Protein AF-Q8ERN6-F1 (afdb_monomer_lite)

Secondary structure (DSSP, 8-state):
-----HHHHHHHHHHHHHHHHHHHHHHHHHHHHTTPPEEE-HHHIIIIIHHHHHHHHHHHGGGS--S------HHHHIIIIIS-THHHHHHHHHHHHHHHHTEEE----

Organism: Oceanobacillus iheyensis (strain DSM 14371 / CIP 107618 / JCM 11309 / KCTC 3954 / HTE831) (NCBI:txid221109)

Structure (mmCIF, N/CA/C/O backbone):
data_AF-Q8ERN6-F1
#
_entry.id   AF-Q8ERN6-F1
#
loop_
_atom_site.group_PDB
_atom_site.id
_atom_site.type_symbol
_atom_site.label_atom_id
_atom_site.label_alt_id
_atom_site.label_comp_id
_atom_site.label_asym_id
_atom_site.label_entity_id
_atom_site.label_seq_id
_atom_site.pdbx_PDB_ins_code
_atom_site.Cartn_x
_atom_site.Cartn_y
_atom_site.Cartn_z
_atom_site.occupancy
_atom_site.B_iso_or_equiv
_atom_site.auth_seq_id
_atom_site.auth_comp_id
_atom_site.auth_asym_id
_atom_site.auth_atom_id
_atom_site.pdbx_PDB_model_num
ATOM 1 N N . MET A 1 1 ? 28.337 1.330 -16.224 1.00 49.03 1 MET A N 1
ATOM 2 C CA . MET A 1 1 ? 27.433 1.011 -15.099 1.00 49.03 1 MET A CA 1
ATOM 3 C C . MET A 1 1 ? 26.026 0.947 -15.661 1.00 49.03 1 MET A C 1
ATOM 5 O O . MET A 1 1 ? 25.593 1.938 -16.232 1.00 49.03 1 MET A O 1
ATOM 9 N N . GLN A 1 2 ? 25.367 -0.209 -15.604 1.00 79.12 2 GLN A N 1
ATOM 10 C CA . GLN A 1 2 ? 23.953 -0.315 -15.975 1.00 79.12 2 GLN A CA 1
ATOM 11 C C . GLN A 1 2 ? 23.116 0.122 -14.769 1.00 79.12 2 GLN A C 1
ATOM 13 O O . GLN A 1 2 ? 23.410 -0.275 -13.642 1.00 79.12 2 GLN A O 1
ATOM 18 N N . PHE A 1 3 ? 22.139 1.000 -14.986 1.00 76.50 3 PHE A N 1
ATOM 19 C CA . PHE A 1 3 ? 21.234 1.442 -13.929 1.00 76.50 3 PHE A CA 1
ATOM 20 C C . PHE A 1 3 ? 20.263 0.307 -13.593 1.00 76.50 3 PHE A C 1
ATOM 22 O O . PHE A 1 3 ? 19.602 -0.218 -14.486 1.00 76.50 3 PHE A O 1
ATOM 29 N N . ASN A 1 4 ? 20.183 -0.076 -12.318 1.00 80.00 4 ASN A N 1
ATOM 30 C CA . ASN A 1 4 ? 19.219 -1.068 -11.858 1.00 80.00 4 ASN A CA 1
ATOM 31 C C . ASN A 1 4 ? 17.885 -0.369 -11.556 1.00 80.00 4 ASN A C 1
ATOM 33 O O . ASN A 1 4 ? 17.805 0.433 -10.626 1.00 80.00 4 ASN A O 1
ATOM 37 N N . PHE A 1 5 ? 16.848 -0.677 -12.335 1.00 80.25 5 PHE A N 1
ATOM 38 C CA . PHE A 1 5 ? 15.515 -0.086 -12.181 1.00 80.25 5 PHE A CA 1
ATOM 39 C C . PHE A 1 5 ? 14.724 -0.657 -10.998 1.00 80.25 5 PHE A C 1
ATOM 41 O O . PHE A 1 5 ? 13.790 -0.015 -10.525 1.00 80.25 5 PHE A O 1
ATOM 48 N N . PHE A 1 6 ? 15.116 -1.814 -10.466 1.00 82.19 6 PHE A N 1
ATOM 49 C CA . PHE A 1 6 ? 14.360 -2.527 -9.439 1.00 82.19 6 PHE A CA 1
ATOM 50 C C . PHE A 1 6 ? 14.084 -1.709 -8.157 1.00 82.19 6 PHE A C 1
ATOM 52 O O . PHE A 1 6 ? 12.930 -1.668 -7.721 1.00 82.19 6 PHE A O 1
ATOM 59 N N . PRO A 1 7 ? 15.057 -0.980 -7.563 1.00 86.94 7 PRO A N 1
ATOM 60 C CA . PRO A 1 7 ? 14.793 -0.161 -6.376 1.00 86.94 7 PRO A CA 1
ATOM 61 C C . PRO A 1 7 ? 13.799 0.976 -6.643 1.00 86.94 7 PRO A C 1
ATOM 63 O O . PRO A 1 7 ? 12.974 1.297 -5.787 1.00 86.94 7 PRO A O 1
ATOM 66 N N . LEU A 1 8 ? 13.856 1.569 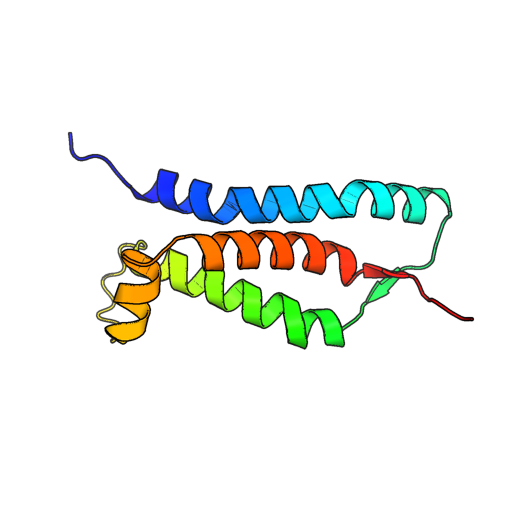-7.840 1.00 86.56 8 LEU A N 1
ATOM 67 C CA . LEU A 1 8 ? 12.937 2.627 -8.254 1.00 86.56 8 LEU A CA 1
ATOM 68 C C . LEU A 1 8 ? 11.515 2.080 -8.407 1.00 86.56 8 LEU A C 1
ATOM 70 O O . LEU A 1 8 ? 10.570 2.696 -7.918 1.00 86.56 8 LEU A O 1
ATOM 74 N N . THR A 1 9 ? 11.373 0.905 -9.021 1.00 84.69 9 THR A N 1
ATOM 75 C CA . THR A 1 9 ? 10.094 0.208 -9.180 1.00 84.69 9 THR A CA 1
ATOM 76 C C . THR A 1 9 ? 9.441 -0.072 -7.825 1.00 84.69 9 THR A C 1
ATOM 78 O O . THR A 1 9 ? 8.272 0.256 -7.622 1.00 84.69 9 THR A O 1
ATOM 81 N N . ILE A 1 10 ? 10.196 -0.602 -6.854 1.00 86.44 10 ILE A N 1
ATOM 82 C CA . I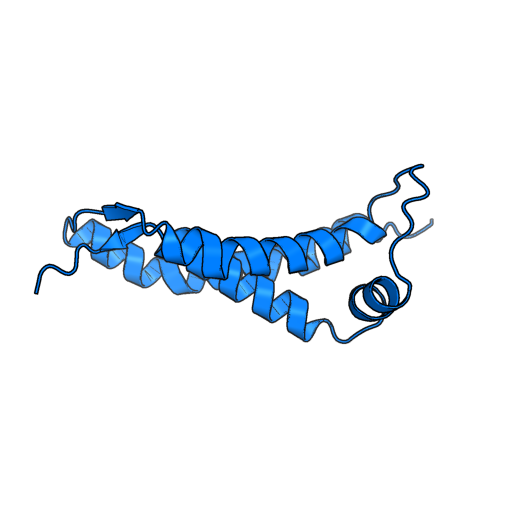LE A 1 10 ? 9.678 -0.838 -5.496 1.00 86.44 10 ILE A CA 1
ATOM 83 C C . ILE A 1 10 ? 9.204 0.469 -4.864 1.00 86.44 10 ILE A C 1
ATOM 85 O O . ILE A 1 10 ? 8.099 0.525 -4.323 1.00 86.44 10 ILE A O 1
ATOM 89 N N . TYR A 1 11 ? 10.014 1.528 -4.931 1.00 90.06 11 TYR A N 1
ATOM 90 C CA . TYR A 1 11 ? 9.632 2.826 -4.380 1.00 90.06 11 TYR A CA 1
ATOM 91 C C . TYR A 1 11 ? 8.331 3.342 -5.010 1.00 90.06 11 TYR A C 1
ATOM 93 O O . TYR A 1 11 ? 7.404 3.711 -4.288 1.00 90.06 11 TYR A O 1
ATOM 101 N N . MET A 1 12 ? 8.232 3.290 -6.340 1.00 88.62 12 MET A N 1
ATOM 102 C CA . MET A 1 12 ? 7.091 3.786 -7.110 1.00 88.62 12 MET A CA 1
ATOM 103 C C . MET A 1 12 ? 5.769 3.095 -6.742 1.00 88.62 12 MET A C 1
ATOM 105 O O . MET A 1 12 ? 4.724 3.742 -6.737 1.00 88.62 12 MET A O 1
ATOM 109 N N . TYR A 1 13 ? 5.805 1.810 -6.383 1.00 88.19 13 TYR A N 1
ATOM 110 C CA . TYR A 1 13 ? 4.605 1.063 -5.995 1.00 88.19 13 TYR A CA 1
ATOM 111 C C . TYR A 1 13 ? 4.336 1.035 -4.487 1.00 88.19 13 TYR A C 1
ATOM 113 O O . TYR A 1 13 ? 3.198 0.815 -4.076 1.00 88.19 13 TYR A O 1
ATOM 121 N N . THR A 1 14 ? 5.341 1.293 -3.647 1.00 90.56 14 THR A N 1
ATOM 122 C CA . THR A 1 14 ? 5.177 1.302 -2.182 1.00 90.56 14 THR A CA 1
ATOM 123 C C . THR A 1 14 ? 4.793 2.673 -1.629 1.00 90.56 14 THR A C 1
ATOM 125 O O . THR A 1 14 ? 4.015 2.739 -0.674 1.00 90.56 14 THR A O 1
ATOM 128 N N . TYR A 1 15 ? 5.251 3.777 -2.232 1.00 95.00 15 TYR A N 1
ATOM 129 C CA . TYR A 1 15 ? 4.896 5.119 -1.756 1.00 95.00 15 TYR A CA 1
ATOM 130 C C . TYR A 1 15 ? 3.380 5.400 -1.759 1.00 95.00 15 TYR A C 1
ATOM 132 O O . TYR A 1 15 ? 2.905 5.965 -0.772 1.00 95.00 15 TYR A O 1
ATOM 140 N N . PRO A 1 16 ? 2.573 5.001 -2.771 1.00 95.62 16 PRO A N 1
ATOM 141 C CA . PRO A 1 16 ? 1.143 5.295 -2.765 1.00 95.62 16 PRO A CA 1
ATOM 142 C C . PRO A 1 16 ? 0.429 4.519 -1.651 1.00 95.62 16 PRO A C 1
ATOM 144 O O . PRO A 1 16 ? -0.491 5.045 -1.030 1.00 95.62 16 PRO A O 1
ATOM 147 N N . ILE A 1 17 ? 0.905 3.309 -1.331 1.00 96.38 17 ILE A N 1
ATOM 148 C CA . ILE A 1 17 ? 0.427 2.515 -0.189 1.00 96.38 17 ILE A CA 1
ATOM 149 C C . ILE A 1 17 ? 0.697 3.262 1.118 1.00 96.38 17 ILE A C 1
ATOM 151 O O . ILE A 1 17 ? -0.208 3.408 1.938 1.00 96.38 17 ILE A O 1
ATOM 155 N N . ALA A 1 18 ? 1.910 3.793 1.295 1.00 96.69 18 ALA A N 1
ATOM 156 C CA . ALA A 1 18 ? 2.255 4.587 2.473 1.00 96.69 18 ALA A CA 1
ATOM 157 C C . ALA A 1 18 ? 1.361 5.834 2.611 1.00 96.69 18 ALA A C 1
ATOM 159 O O . ALA A 1 18 ? 0.902 6.135 3.714 1.00 96.69 18 ALA A O 1
ATOM 160 N N . ILE A 1 19 ? 1.049 6.517 1.502 1.00 97.12 19 ILE A N 1
ATOM 161 C CA . ILE A 1 19 ? 0.102 7.642 1.491 1.00 97.12 19 ILE A CA 1
ATOM 162 C C . ILE A 1 19 ? -1.301 7.187 1.907 1.00 97.12 19 ILE A C 1
ATOM 164 O O . ILE A 1 19 ? -1.902 7.804 2.784 1.00 97.12 19 ILE A O 1
ATOM 168 N N . GLY A 1 20 ? -1.809 6.088 1.343 1.00 96.50 20 GLY A N 1
ATOM 169 C CA . GLY A 1 20 ? -3.113 5.531 1.711 1.00 96.50 20 GLY A CA 1
ATOM 170 C C . GLY A 1 20 ? -3.222 5.190 3.199 1.00 96.50 20 GLY A C 1
ATOM 171 O O . GLY A 1 20 ? -4.202 5.549 3.856 1.00 96.50 20 GLY A O 1
ATOM 172 N N . ILE A 1 21 ? -2.178 4.569 3.753 1.00 95.62 21 ILE A N 1
ATOM 173 C CA . ILE A 1 21 ? -2.058 4.288 5.189 1.00 95.62 21 ILE A CA 1
ATOM 174 C C . ILE A 1 21 ? -2.113 5.600 5.979 1.00 95.62 21 ILE A C 1
ATOM 176 O O . ILE A 1 21 ? -2.940 5.739 6.882 1.00 95.62 21 ILE A O 1
ATOM 180 N N . LEU A 1 22 ? -1.287 6.585 5.612 1.00 96.56 22 LEU A N 1
ATOM 181 C CA . LEU A 1 22 ? -1.210 7.882 6.288 1.00 96.56 22 LEU A CA 1
ATOM 182 C C . LEU A 1 22 ? -2.566 8.603 6.320 1.00 96.56 22 LEU A C 1
ATOM 184 O O . LEU A 1 22 ? -2.912 9.207 7.334 1.00 96.56 22 LEU A O 1
ATOM 188 N N . MET A 1 23 ? -3.371 8.477 5.261 1.00 95.88 23 MET A N 1
ATOM 189 C CA . MET A 1 23 ? -4.727 9.033 5.208 1.00 95.88 23 MET A CA 1
ATOM 190 C C . MET A 1 23 ? -5.689 8.383 6.218 1.00 95.88 23 MET A C 1
ATOM 192 O O . MET A 1 23 ? -6.608 9.054 6.693 1.00 95.88 23 MET A O 1
ATOM 196 N N . ARG A 1 24 ? -5.499 7.106 6.584 1.00 93.62 24 ARG A N 1
ATOM 197 C CA . ARG A 1 24 ? -6.351 6.409 7.571 1.00 93.62 24 ARG A CA 1
ATOM 198 C C . ARG A 1 24 ? -5.877 6.580 9.018 1.00 93.62 24 ARG A C 1
ATOM 200 O O . ARG A 1 24 ? -6.710 6.512 9.929 1.00 93.62 24 ARG A O 1
ATOM 207 N N . ILE A 1 25 ? -4.588 6.864 9.236 1.00 93.56 25 ILE A N 1
ATOM 208 C CA . ILE A 1 25 ? -3.988 7.088 10.565 1.00 93.56 25 ILE A CA 1
ATOM 209 C C . ILE A 1 25 ? -4.770 8.079 11.447 1.00 93.56 25 ILE A C 1
ATOM 211 O O . ILE A 1 25 ? -5.064 7.703 12.582 1.00 93.56 25 ILE A O 1
ATOM 215 N N . PRO A 1 26 ? -5.153 9.301 11.013 1.00 91.19 26 PRO A N 1
ATOM 216 C CA . PRO A 1 26 ? -5.804 10.262 11.911 1.00 91.19 26 PRO A CA 1
ATOM 217 C C . PRO A 1 26 ? -7.104 9.716 12.515 1.00 91.19 26 PRO A C 1
ATOM 219 O O . PRO A 1 26 ? -7.370 9.918 13.699 1.00 91.19 26 PRO A O 1
ATOM 222 N N . LYS A 1 27 ? -7.884 8.963 11.730 1.00 89.12 27 LYS A N 1
ATOM 223 C CA . LYS A 1 27 ? -9.116 8.325 12.205 1.00 89.12 27 LYS A CA 1
ATOM 224 C C . LYS A 1 27 ? -8.823 7.133 13.126 1.00 89.12 27 LYS A C 1
ATOM 226 O O . LYS A 1 27 ? -9.480 6.986 14.150 1.00 89.12 27 LYS A O 1
ATOM 231 N N . LEU A 1 28 ? -7.799 6.336 12.817 1.00 87.94 28 LEU A N 1
ATOM 232 C CA . LEU A 1 28 ? -7.370 5.216 13.665 1.00 87.94 28 LEU A CA 1
ATOM 233 C C . LEU A 1 28 ? -6.891 5.696 15.049 1.00 87.94 28 LEU A C 1
ATOM 235 O O . LEU A 1 28 ? -7.224 5.095 16.067 1.00 87.94 28 LEU A O 1
ATOM 239 N N . LEU A 1 29 ? -6.189 6.833 15.114 1.00 91.00 29 LEU A N 1
ATOM 240 C CA . LEU A 1 29 ? -5.800 7.458 16.384 1.00 91.00 29 LEU A CA 1
ATOM 241 C C . LEU A 1 29 ? -7.016 7.875 17.226 1.00 91.00 29 LEU A C 1
ATOM 243 O O . LEU A 1 29 ? -6.998 7.718 18.449 1.00 91.00 29 LEU A O 1
ATOM 247 N N . MET A 1 30 ? -8.081 8.377 16.592 1.00 89.62 30 MET A N 1
ATOM 248 C CA . MET A 1 30 ? -9.333 8.684 17.291 1.00 89.62 30 MET A CA 1
ATOM 249 C C . MET A 1 30 ? -10.004 7.412 17.823 1.00 89.62 30 MET A C 1
ATOM 251 O O . MET A 1 30 ? -10.390 7.381 18.988 1.00 89.62 30 MET A O 1
ATOM 255 N N . GLU A 1 31 ? -10.089 6.349 17.022 1.00 87.25 31 GLU A N 1
ATOM 256 C CA . GLU A 1 31 ? -10.693 5.069 17.428 1.00 87.25 31 GLU A CA 1
ATOM 257 C C . GLU A 1 31 ? -9.986 4.451 18.646 1.00 87.25 31 GLU A C 1
ATOM 259 O O . GLU A 1 31 ? -10.648 4.009 19.588 1.00 87.25 31 GLU A O 1
ATOM 264 N N . ILE A 1 32 ? -8.647 4.499 18.673 1.00 87.06 32 ILE A N 1
ATOM 265 C CA . ILE A 1 32 ? -7.844 4.062 19.827 1.00 87.06 32 ILE A CA 1
ATOM 266 C C . ILE A 1 32 ? -8.137 4.938 21.048 1.00 87.06 32 ILE A C 1
ATOM 268 O O . ILE A 1 32 ? -8.368 4.418 22.143 1.00 87.06 32 ILE A O 1
ATOM 272 N N . LYS A 1 33 ? -8.165 6.267 20.872 1.00 89.75 33 LYS A N 1
ATOM 273 C CA . LYS A 1 33 ? -8.434 7.218 21.961 1.00 89.75 33 LYS A CA 1
ATOM 274 C C . LYS A 1 33 ? -9.811 6.993 22.595 1.00 89.75 33 LYS A C 1
ATOM 276 O O . LYS A 1 33 ? -9.935 7.101 23.813 1.00 89.75 33 LYS A O 1
ATOM 281 N N . TYR A 1 34 ? -10.819 6.660 21.792 1.00 87.75 34 TYR A N 1
ATOM 282 C CA . TYR A 1 34 ? -12.188 6.411 22.252 1.00 87.75 34 TYR A CA 1
ATOM 283 C C . TYR A 1 34 ? -12.463 4.943 22.630 1.00 87.75 34 TYR A C 1
ATOM 285 O O . TYR A 1 34 ? -13.599 4.615 22.962 1.00 87.75 34 TYR A O 1
ATOM 293 N N . LYS A 1 35 ? -11.440 4.068 22.636 1.00 83.50 35 LYS A N 1
ATOM 294 C CA . LYS A 1 35 ? -11.547 2.630 22.968 1.00 83.50 35 LYS A CA 1
ATOM 295 C C . LYS A 1 35 ? -12.640 1.906 22.172 1.00 83.50 35 LYS A C 1
ATOM 297 O O . LYS A 1 35 ? -13.345 1.045 22.699 1.00 83.50 35 LYS A O 1
ATOM 302 N N . ILE A 1 36 ? -12.784 2.268 20.902 1.00 79.75 36 ILE A N 1
ATOM 303 C CA . ILE A 1 36 ? -13.802 1.693 20.027 1.00 79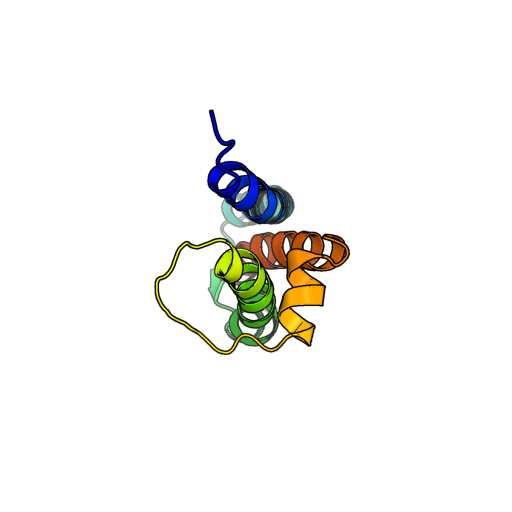.75 36 ILE A CA 1
ATOM 304 C C . ILE A 1 36 ? -13.429 0.232 19.733 1.00 79.75 36 ILE A C 1
ATOM 306 O O . ILE A 1 36 ? -12.289 -0.032 19.345 1.00 79.75 36 ILE A O 1
ATOM 310 N N . PRO A 1 37 ? -14.349 -0.737 19.902 1.00 77.81 37 PRO A N 1
ATOM 311 C CA . PRO A 1 37 ? -14.062 -2.132 19.603 1.00 77.81 37 PRO A CA 1
ATOM 312 C C . PRO A 1 37 ? -13.860 -2.325 18.097 1.00 77.81 37 PRO A C 1
ATOM 314 O O . PRO A 1 37 ? -14.731 -1.988 17.290 1.00 77.81 37 PRO A O 1
ATOM 317 N N . TRP A 1 38 ? -12.715 -2.896 17.727 1.00 80.88 38 TRP A N 1
ATOM 318 C CA . TRP A 1 38 ? -12.387 -3.227 16.343 1.00 80.88 38 TRP A CA 1
ATOM 319 C C . TRP A 1 38 ? -13.053 -4.544 15.936 1.00 80.88 38 TRP A C 1
ATOM 321 O O . TRP A 1 38 ? -12.958 -5.551 16.641 1.00 80.88 38 TRP A O 1
ATOM 331 N N . LYS A 1 39 ? -13.707 -4.548 14.776 1.00 82.69 39 LYS A N 1
ATOM 332 C CA . LYS A 1 39 ? -14.187 -5.745 14.086 1.00 82.69 39 LYS A CA 1
ATOM 333 C C . LYS A 1 39 ? -13.558 -5.830 12.708 1.00 82.69 39 LYS A C 1
ATOM 335 O O . LYS A 1 39 ? -13.381 -4.830 12.025 1.00 82.69 39 LYS A O 1
ATOM 340 N N . PHE A 1 40 ? -13.260 -7.049 12.290 1.00 87.62 40 PHE A N 1
ATOM 341 C CA . PHE A 1 40 ? -12.667 -7.297 10.988 1.00 87.62 40 PHE A CA 1
ATOM 342 C C . PHE A 1 40 ? -13.748 -7.365 9.897 1.00 87.62 40 PHE A C 1
ATOM 344 O O . PHE A 1 40 ? -14.624 -8.233 9.941 1.00 87.62 40 PHE A O 1
ATOM 351 N N . ASP A 1 41 ? -13.698 -6.454 8.924 1.00 89.88 41 ASP A N 1
ATOM 352 C CA . ASP A 1 41 ? -14.613 -6.417 7.778 1.00 89.88 41 ASP A CA 1
ATOM 353 C C . ASP A 1 41 ? -14.059 -7.259 6.614 1.00 89.88 41 ASP A C 1
ATOM 355 O O . ASP A 1 41 ? -13.342 -6.780 5.730 1.00 89.88 41 ASP A O 1
ATOM 359 N N . TRP A 1 42 ? -14.420 -8.544 6.614 1.00 89.25 42 TRP A N 1
ATOM 360 C CA . TRP A 1 42 ? -14.042 -9.495 5.565 1.00 89.25 42 TRP A CA 1
ATOM 361 C C . TRP A 1 42 ? -14.496 -9.069 4.164 1.00 89.25 42 TRP A C 1
ATOM 363 O O . TRP A 1 42 ? -13.820 -9.382 3.184 1.00 89.25 42 TRP A O 1
ATOM 373 N N . ILE A 1 43 ? -15.612 -8.342 4.054 1.00 91.19 43 ILE A N 1
ATOM 374 C CA . ILE A 1 43 ? -16.150 -7.914 2.760 1.00 91.19 43 ILE A CA 1
ATOM 375 C C . ILE A 1 43 ? -15.225 -6.857 2.156 1.00 91.19 43 ILE A C 1
ATOM 377 O O . ILE A 1 43 ? -14.8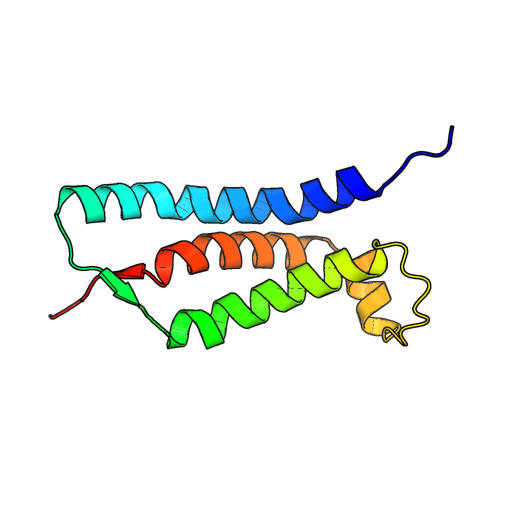49 -6.984 0.995 1.00 91.19 43 ILE A O 1
ATOM 381 N N . ARG A 1 44 ? -14.784 -5.860 2.936 1.00 89.56 44 ARG A N 1
ATOM 382 C CA . ARG A 1 44 ? -13.817 -4.848 2.460 1.00 89.56 44 ARG A CA 1
ATOM 383 C C . ARG A 1 44 ? -12.474 -5.464 2.084 1.00 89.56 44 ARG A C 1
ATOM 385 O O . ARG A 1 44 ? -11.877 -5.058 1.087 1.00 89.56 44 ARG A O 1
ATOM 392 N N . LEU A 1 45 ? -12.022 -6.470 2.834 1.00 92.19 45 LEU A N 1
ATOM 393 C CA . LEU A 1 45 ? -10.789 -7.178 2.504 1.00 92.19 45 LEU A CA 1
ATOM 394 C C . LEU A 1 45 ? -10.896 -7.838 1.122 1.00 92.19 45 LEU A C 1
ATOM 396 O O . LEU A 1 45 ? -10.069 -7.590 0.247 1.00 92.19 45 LEU A O 1
ATOM 400 N N . VAL A 1 46 ? -11.932 -8.649 0.906 1.00 94.00 46 VAL A N 1
ATOM 401 C CA . VAL A 1 46 ? -12.055 -9.447 -0.320 1.00 94.00 46 VAL A CA 1
ATOM 402 C C . VAL A 1 46 ? -12.489 -8.602 -1.517 1.00 94.00 46 VAL A C 1
ATOM 404 O O . VAL A 1 46 ? -11.968 -8.790 -2.611 1.00 94.00 46 VAL A O 1
ATOM 407 N N . ALA A 1 47 ? -13.408 -7.656 -1.332 1.00 94.19 47 ALA A N 1
ATOM 408 C CA . ALA A 1 47 ? -13.967 -6.871 -2.431 1.00 94.19 47 ALA A CA 1
ATOM 409 C C . ALA A 1 47 ? -13.081 -5.692 -2.863 1.00 94.19 47 ALA A C 1
ATOM 411 O O . ALA A 1 47 ? -13.227 -5.218 -3.986 1.00 94.19 47 ALA A O 1
ATOM 412 N N . ILE A 1 48 ? -12.189 -5.198 -1.993 1.00 94.94 48 ILE A N 1
ATOM 413 C CA . ILE A 1 48 ? -11.393 -3.987 -2.263 1.00 94.94 48 ILE A CA 1
ATOM 414 C C . ILE A 1 48 ? -9.894 -4.265 -2.129 1.00 94.94 48 ILE A C 1
ATOM 416 O O . ILE A 1 48 ? -9.147 -4.032 -3.084 1.00 94.94 48 ILE A O 1
ATOM 420 N N . ALA A 1 49 ? -9.439 -4.780 -0.981 1.00 93.38 49 ALA A N 1
ATOM 421 C CA . ALA A 1 49 ? -8.006 -4.970 -0.743 1.00 93.38 49 ALA A CA 1
ATOM 422 C C . ALA A 1 49 ? -7.403 -6.025 -1.684 1.00 93.38 49 ALA A C 1
ATOM 424 O O . ALA A 1 49 ? -6.352 -5.787 -2.267 1.00 93.38 49 ALA A O 1
ATOM 425 N N . ILE A 1 50 ? -8.082 -7.155 -1.906 1.00 94.81 50 ILE A N 1
ATOM 426 C CA . ILE A 1 50 ? -7.581 -8.200 -2.812 1.00 94.81 50 ILE A CA 1
ATOM 427 C C . ILE A 1 50 ? -7.443 -7.688 -4.263 1.00 94.81 50 ILE A C 1
ATOM 429 O O . ILE A 1 50 ? -6.341 -7.790 -4.804 1.00 94.81 50 ILE A O 1
ATOM 433 N N . PRO A 1 51 ? -8.471 -7.094 -4.908 1.00 94.38 51 PRO A N 1
ATOM 434 C CA . PRO A 1 51 ? -8.334 -6.583 -6.274 1.00 94.38 51 PRO A CA 1
ATOM 435 C C . PRO A 1 51 ? -7.239 -5.524 -6.425 1.00 94.38 51 PRO A C 1
ATOM 437 O O . PRO A 1 51 ? -6.459 -5.563 -7.375 1.00 94.38 51 PRO A O 1
ATOM 440 N N . THR A 1 52 ? -7.146 -4.591 -5.476 1.00 94.94 52 THR A N 1
ATOM 441 C CA . THR A 1 52 ? -6.125 -3.531 -5.517 1.00 94.94 52 THR A CA 1
ATOM 442 C C . THR A 1 52 ? -4.718 -4.070 -5.271 1.00 94.94 52 THR A C 1
ATOM 444 O O . THR A 1 52 ? -3.778 -3.641 -5.938 1.00 94.94 52 THR A O 1
ATOM 447 N N . PHE A 1 53 ? -4.571 -5.077 -4.409 1.00 94.19 53 PHE A N 1
ATOM 448 C CA . PHE A 1 53 ? -3.319 -5.809 -4.234 1.00 94.19 53 PHE A CA 1
ATOM 449 C C . PHE A 1 53 ? -2.889 -6.528 -5.517 1.00 94.19 53 PHE A C 1
ATOM 451 O O . PHE A 1 53 ? -1.723 -6.432 -5.898 1.00 94.19 53 PHE A O 1
ATOM 458 N N . PHE A 1 54 ? -3.818 -7.180 -6.225 1.00 91.25 54 PHE A N 1
ATOM 459 C CA . PHE A 1 54 ? -3.518 -7.825 -7.506 1.00 91.25 54 PHE A CA 1
ATOM 460 C C . PHE A 1 54 ? -2.995 -6.837 -8.549 1.00 91.25 54 PHE A C 1
ATOM 462 O O . PHE A 1 54 ? -2.026 -7.151 -9.233 1.00 91.25 54 PHE A O 1
ATOM 469 N N . ILE A 1 55 ? -3.578 -5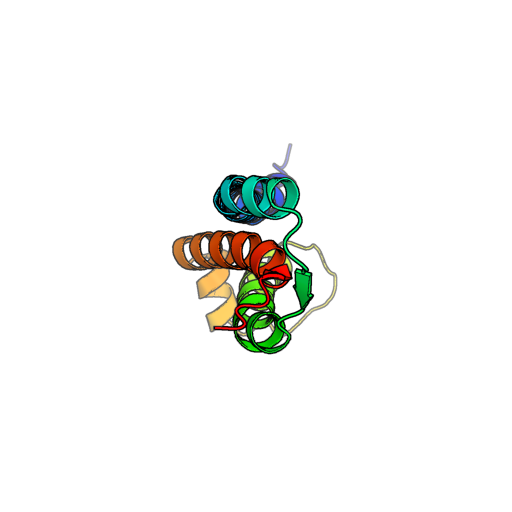.639 -8.645 1.00 90.06 55 ILE A N 1
ATOM 470 C CA . ILE A 1 55 ? -3.097 -4.597 -9.567 1.00 90.06 55 ILE A CA 1
ATOM 471 C C . ILE A 1 55 ? -1.633 -4.247 -9.273 1.00 90.06 55 ILE A C 1
ATOM 473 O O . ILE A 1 55 ? -0.813 -4.205 -10.189 1.00 90.06 55 ILE A O 1
ATOM 477 N N . ILE A 1 56 ? -1.286 -4.034 -8.001 1.00 90.12 56 ILE A N 1
ATOM 478 C CA . ILE A 1 56 ? 0.086 -3.693 -7.601 1.00 90.12 56 ILE A CA 1
ATOM 479 C C . ILE A 1 56 ? 1.036 -4.861 -7.869 1.00 90.12 56 ILE A C 1
ATOM 481 O O . ILE A 1 56 ? 2.112 -4.663 -8.429 1.00 90.12 56 ILE A O 1
ATOM 485 N N . LEU A 1 57 ? 0.627 -6.083 -7.521 1.00 88.25 57 LEU A N 1
ATOM 486 C CA . LEU A 1 57 ? 1.431 -7.283 -7.731 1.00 88.25 57 LEU A CA 1
ATOM 487 C C . LEU A 1 57 ? 1.739 -7.492 -9.218 1.00 88.25 57 LEU A C 1
ATOM 489 O O . LEU A 1 57 ? 2.898 -7.682 -9.580 1.00 88.25 57 LEU A O 1
ATOM 493 N N . LEU A 1 58 ? 0.724 -7.381 -10.080 1.00 85.12 58 LEU A N 1
ATOM 494 C CA . LEU A 1 58 ? 0.874 -7.479 -11.535 1.00 85.12 58 LEU A CA 1
ATOM 495 C C . LEU A 1 58 ? 1.718 -6.344 -12.127 1.00 85.12 58 LEU A C 1
ATOM 497 O O . LEU A 1 58 ? 2.280 -6.519 -13.202 1.00 85.12 58 LEU A O 1
ATOM 501 N N . SER A 1 59 ? 1.836 -5.211 -11.432 1.00 82.94 59 SER A N 1
ATOM 502 C CA . SER A 1 59 ? 2.678 -4.088 -11.859 1.00 82.94 59 SER A CA 1
ATOM 503 C C . SER A 1 59 ? 4.150 -4.259 -11.465 1.00 82.94 59 SER A C 1
ATOM 505 O O . SER A 1 59 ? 5.030 -3.715 -12.124 1.00 82.94 59 SER A O 1
ATOM 507 N N . ILE A 1 60 ? 4.436 -5.026 -10.408 1.00 82.88 60 ILE A N 1
ATOM 508 C CA . ILE A 1 60 ? 5.805 -5.337 -9.964 1.00 82.88 60 ILE A CA 1
ATOM 509 C C . ILE A 1 60 ? 6.359 -6.557 -10.706 1.00 82.88 60 ILE A C 1
ATOM 511 O O . ILE A 1 60 ? 7.544 -6.581 -11.034 1.00 82.88 60 ILE A O 1
ATOM 515 N N . LEU A 1 61 ? 5.510 -7.554 -10.979 1.00 80.56 61 LEU A N 1
ATOM 516 C CA . LEU A 1 61 ? 5.908 -8.856 -11.523 1.00 80.56 61 LEU A CA 1
ATOM 517 C C . LEU A 1 61 ? 6.801 -8.782 -12.781 1.00 80.56 61 LEU A C 1
ATOM 519 O O . LEU A 1 61 ? 7.799 -9.497 -12.804 1.00 80.56 61 LEU A O 1
ATOM 523 N N . PRO A 1 62 ? 6.541 -7.906 -13.776 1.00 76.00 62 PRO A N 1
ATOM 524 C CA . PRO A 1 62 ? 7.372 -7.808 -14.980 1.00 76.00 62 PRO A CA 1
ATOM 525 C C . PRO A 1 62 ? 8.801 -7.307 -14.732 1.00 76.00 62 PRO A C 1
ATOM 527 O O . PRO A 1 62 ? 9.650 -7.421 -15.609 1.00 76.00 62 PRO A O 1
ATOM 530 N N . HIS A 1 63 ? 9.062 -6.711 -13.567 1.00 73.31 63 HIS A N 1
ATOM 531 C CA . HIS A 1 63 ? 10.366 -6.161 -13.193 1.00 73.31 63 HIS A CA 1
ATOM 532 C C . HIS A 1 63 ? 11.167 -7.085 -12.272 1.00 73.31 63 HIS A C 1
ATOM 534 O O . HIS A 1 63 ? 12.274 -6.728 -11.868 1.00 73.31 63 HIS A O 1
ATOM 540 N N . ILE A 1 64 ? 10.605 -8.233 -11.890 1.00 75.38 64 ILE A N 1
ATOM 541 C CA . ILE A 1 64 ? 11.347 -9.257 -11.164 1.00 75.38 64 ILE A CA 1
ATOM 542 C C . ILE A 1 64 ? 12.040 -10.112 -12.221 1.00 75.38 64 ILE A C 1
ATOM 544 O O . ILE A 1 64 ? 11.365 -10.793 -12.994 1.00 75.38 64 ILE A O 1
ATOM 548 N N . ASP A 1 65 ? 13.374 -10.078 -12.232 1.00 64.81 65 ASP A N 1
ATOM 549 C CA . ASP A 1 65 ? 14.209 -10.979 -13.029 1.00 64.81 65 ASP A CA 1
ATOM 550 C C . ASP A 1 65 ? 13.921 -12.421 -12.598 1.00 64.81 65 ASP A C 1
ATOM 552 O O . ASP A 1 65 ? 14.506 -12.963 -11.659 1.00 64.81 65 ASP A O 1
ATOM 556 N N . THR A 1 66 ? 12.938 -13.029 -13.247 1.00 62.03 66 THR A N 1
ATOM 557 C CA . THR A 1 66 ? 12.602 -14.433 -13.089 1.00 62.03 66 THR A CA 1
ATOM 558 C C . THR A 1 66 ? 12.914 -15.110 -14.411 1.00 62.03 66 THR A C 1
ATOM 560 O O . THR A 1 66 ? 12.387 -14.716 -15.445 1.00 62.03 66 THR A O 1
ATOM 563 N N . ASP A 1 67 ? 13.711 -16.182 -14.385 1.00 58.22 67 ASP A N 1
ATOM 564 C CA . ASP A 1 67 ? 13.936 -17.089 -15.534 1.00 58.22 67 ASP A CA 1
ATOM 565 C C . ASP A 1 67 ? 12.649 -17.824 -15.979 1.00 58.22 67 ASP A C 1
ATOM 567 O O . ASP A 1 67 ? 12.658 -18.776 -16.763 1.00 58.22 67 ASP A O 1
ATOM 571 N N . ILE A 1 68 ? 11.507 -17.409 -15.441 1.00 59.84 68 ILE A N 1
ATOM 572 C CA . ILE A 1 68 ? 10.200 -17.964 -15.697 1.00 59.84 68 ILE A CA 1
ATOM 573 C C . ILE A 1 68 ? 9.676 -17.230 -16.929 1.00 59.84 68 ILE A C 1
ATOM 575 O O . ILE A 1 68 ? 9.216 -16.095 -16.835 1.00 59.84 68 ILE A O 1
ATOM 579 N N . ASN A 1 69 ? 9.716 -17.897 -18.085 1.00 56.19 69 ASN A N 1
ATOM 580 C CA . ASN A 1 69 ? 8.957 -17.512 -19.280 1.00 56.19 69 ASN A CA 1
ATOM 581 C C . ASN A 1 69 ? 7.452 -17.621 -18.979 1.00 56.19 69 ASN A C 1
ATOM 583 O O . ASN A 1 69 ? 6.765 -18.543 -19.424 1.00 56.19 69 ASN A O 1
ATOM 587 N N . MET A 1 70 ? 6.939 -16.718 -18.148 1.00 61.28 70 MET A N 1
ATOM 588 C CA . MET A 1 70 ? 5.525 -16.639 -17.840 1.00 61.28 70 MET A CA 1
ATOM 589 C C . MET A 1 70 ? 4.848 -15.958 -19.031 1.00 61.28 70 MET A C 1
ATOM 591 O O . MET A 1 70 ? 5.257 -14.855 -19.398 1.00 61.28 70 MET A O 1
ATOM 595 N N . PRO A 1 71 ? 3.832 -16.577 -19.658 1.00 63.62 71 PRO A N 1
ATOM 596 C CA . PRO A 1 71 ? 3.062 -15.925 -20.707 1.00 63.62 71 PRO A CA 1
ATOM 597 C C . PRO A 1 71 ? 2.233 -14.806 -20.069 1.00 63.62 71 PRO A C 1
ATOM 599 O O . PRO A 1 71 ? 1.079 -14.995 -19.690 1.00 63.62 71 PRO A O 1
ATOM 602 N N . PHE A 1 72 ? 2.850 -13.642 -19.884 1.00 67.31 72 PHE A N 1
ATOM 603 C CA . PHE A 1 72 ? 2.167 -12.444 -19.431 1.00 67.31 72 PHE A CA 1
ATOM 604 C C . PHE A 1 72 ? 1.446 -11.857 -20.647 1.00 67.31 72 PHE A C 1
ATOM 606 O O . PHE A 1 72 ? 2.109 -11.552 -21.640 1.00 67.31 72 PHE A O 1
ATOM 613 N N . PRO A 1 73 ? 0.106 -11.740 -20.640 1.00 74.62 73 PRO A N 1
ATOM 614 C CA . PRO A 1 73 ? -0.601 -11.294 -21.831 1.00 74.62 73 PRO A CA 1
ATOM 615 C C . PRO A 1 73 ? -0.120 -9.897 -22.234 1.00 74.62 73 PRO A C 1
ATOM 617 O O . PRO A 1 73 ? -0.066 -8.998 -21.392 1.00 74.62 73 PRO A O 1
ATOM 620 N N . GLU A 1 74 ? 0.197 -9.705 -23.516 1.00 70.56 74 GLU A N 1
ATOM 621 C CA . GLU A 1 74 ? 0.784 -8.458 -24.035 1.00 70.56 74 GLU A CA 1
ATOM 622 C C . GLU A 1 74 ? -0.040 -7.216 -23.681 1.00 70.56 74 GLU A C 1
ATOM 624 O O . GLU A 1 74 ? 0.514 -6.139 -23.471 1.00 70.56 74 GLU A O 1
ATOM 629 N N . PHE A 1 75 ? -1.364 -7.361 -23.561 1.00 69.75 75 PHE A N 1
ATOM 630 C CA . PHE A 1 75 ? -2.249 -6.297 -23.092 1.00 69.75 75 PHE A CA 1
ATOM 631 C C . PHE A 1 75 ? -1.890 -5.823 -21.677 1.00 69.75 75 PHE A C 1
ATOM 633 O O . PHE A 1 75 ? -1.729 -4.627 -21.447 1.00 69.75 75 PHE A O 1
ATOM 640 N N . TRP A 1 76 ? -1.731 -6.755 -20.733 1.00 70.25 76 TRP A N 1
ATOM 641 C CA . TRP A 1 76 ? -1.383 -6.435 -19.350 1.00 70.25 76 TRP A CA 1
ATOM 642 C C . TRP A 1 76 ? 0.050 -5.924 -19.238 1.00 70.25 76 TRP A C 1
ATOM 644 O O . TRP A 1 76 ? 0.298 -4.990 -18.481 1.00 70.25 76 TRP A O 1
ATOM 654 N N . PHE A 1 77 ? 0.976 -6.482 -20.025 1.00 69.69 77 PHE A N 1
ATOM 655 C CA . PHE A 1 77 ? 2.348 -5.983 -20.085 1.00 69.69 77 PHE A CA 1
ATOM 656 C C . PHE A 1 77 ? 2.378 -4.530 -20.566 1.00 69.69 77 PHE A C 1
ATOM 658 O O . PHE A 1 77 ? 2.936 -3.675 -19.889 1.00 69.69 77 PHE A O 1
ATOM 665 N N . ASN A 1 78 ? 1.702 -4.211 -21.672 1.00 71.00 78 ASN A N 1
ATOM 666 C CA . ASN A 1 78 ? 1.647 -2.841 -22.177 1.00 71.00 78 ASN A CA 1
ATOM 667 C C . ASN A 1 78 ? 0.947 -1.887 -21.207 1.00 71.00 78 ASN A C 1
ATOM 669 O O . ASN A 1 78 ? 1.429 -0.778 -20.994 1.00 71.00 78 ASN A O 1
ATOM 673 N N . LEU A 1 79 ? -0.152 -2.312 -20.580 1.00 70.94 79 LEU A N 1
ATOM 674 C CA . LEU A 1 79 ? -0.885 -1.478 -19.631 1.00 70.94 79 LEU A CA 1
ATOM 675 C C . LEU A 1 79 ? -0.061 -1.158 -18.375 1.00 70.94 79 LEU A C 1
ATOM 677 O O . LEU A 1 79 ? -0.095 -0.022 -17.905 1.00 70.94 79 LEU A O 1
ATOM 681 N N . PHE A 1 80 ? 0.677 -2.130 -17.836 1.00 72.56 80 PHE A N 1
ATOM 682 C CA . PHE A 1 80 ? 1.404 -1.953 -16.578 1.00 72.56 80 PHE A CA 1
ATOM 683 C C . PHE A 1 80 ? 2.853 -1.490 -16.747 1.00 72.56 80 PHE A C 1
ATOM 685 O O . PHE A 1 80 ? 3.330 -0.753 -15.887 1.00 72.56 80 PHE A O 1
ATOM 692 N N . ALA A 1 81 ? 3.531 -1.872 -17.833 1.00 67.69 81 ALA A N 1
ATOM 693 C CA . ALA A 1 81 ? 4.917 -1.483 -18.104 1.00 67.69 81 ALA A CA 1
ATOM 694 C C . ALA A 1 81 ? 5.032 -0.168 -18.895 1.00 67.69 81 ALA A C 1
ATOM 696 O O . ALA A 1 81 ? 5.989 0.576 -18.694 1.00 67.69 81 ALA A O 1
ATOM 697 N N . TYR A 1 82 ? 4.067 0.135 -19.775 1.00 67.38 82 TYR A N 1
ATOM 698 C CA . TYR A 1 82 ? 4.109 1.316 -20.656 1.00 67.38 82 TYR A CA 1
ATOM 699 C C . TYR A 1 82 ? 2.884 2.234 -20.546 1.00 67.38 82 TYR A C 1
ATOM 701 O O . TYR A 1 82 ? 2.875 3.324 -21.121 1.00 67.38 82 TYR A O 1
ATOM 709 N N . GLY A 1 83 ? 1.842 1.817 -19.826 1.00 72.62 83 GLY A N 1
ATOM 710 C CA . GLY A 1 83 ? 0.652 2.624 -19.596 1.00 72.62 83 GLY A CA 1
ATOM 711 C C . GLY A 1 83 ? 0.862 3.721 -18.553 1.00 72.62 83 GLY A C 1
ATOM 712 O O . GLY A 1 83 ? 1.903 3.837 -17.908 1.00 72.62 83 GLY A O 1
ATOM 713 N N . SER A 1 84 ? -0.168 4.552 -18.376 1.00 79.31 84 SER A N 1
ATOM 714 C CA . SER A 1 84 ? -0.158 5.592 -17.344 1.00 79.31 84 SER A CA 1
ATOM 715 C C . SER A 1 84 ? -0.069 4.966 -15.946 1.00 79.31 84 SER A C 1
ATOM 717 O O . SER A 1 84 ? -0.889 4.101 -15.634 1.00 79.31 84 SER A O 1
ATOM 719 N N . PRO A 1 85 ? 0.825 5.452 -15.060 1.00 84.56 85 PRO A N 1
ATOM 720 C CA . PRO A 1 85 ? 0.987 4.921 -13.706 1.00 84.56 85 PRO A CA 1
ATOM 721 C C . PRO A 1 85 ? -0.185 5.265 -12.769 1.00 84.56 85 PRO A C 1
ATOM 723 O O . PRO A 1 85 ? -0.159 4.943 -11.581 1.00 84.56 85 PRO A O 1
ATOM 726 N N . PHE A 1 86 ? -1.198 5.979 -13.266 1.00 88.94 86 PHE A N 1
ATOM 727 C CA . PHE A 1 86 ? -2.307 6.484 -12.465 1.00 88.94 86 PHE A CA 1
ATOM 728 C C . PHE A 1 86 ? -3.114 5.362 -11.799 1.00 88.94 86 PHE A C 1
ATOM 730 O O . PHE A 1 86 ? -3.453 5.469 -10.622 1.00 88.94 86 PHE A O 1
ATOM 737 N N . VAL A 1 87 ? -3.381 4.264 -12.514 1.00 88.56 87 VAL A N 1
ATOM 738 C CA . VAL A 1 87 ? -4.169 3.138 -11.981 1.00 88.56 87 VAL A CA 1
ATOM 739 C C . VAL A 1 87 ? -3.437 2.470 -10.817 1.00 88.56 87 VAL A C 1
ATOM 741 O O . VAL A 1 87 ? -4.048 2.184 -9.791 1.00 88.56 87 VAL A O 1
ATOM 744 N N . GLN A 1 88 ? -2.125 2.284 -10.943 1.00 90.38 88 GLN A N 1
ATOM 745 C CA . GLN A 1 88 ? -1.264 1.691 -9.925 1.00 90.38 88 GLN A CA 1
ATOM 746 C C . GLN A 1 88 ? -1.154 2.601 -8.697 1.00 90.38 88 GLN A C 1
ATOM 748 O O . GLN A 1 88 ? -1.224 2.122 -7.566 1.00 90.38 88 GLN A O 1
ATOM 753 N N . GLN A 1 89 ? -1.044 3.917 -8.907 1.00 93.31 89 GLN A N 1
ATOM 754 C CA . GLN A 1 89 ? -1.022 4.897 -7.819 1.00 93.31 89 GLN A CA 1
ATOM 755 C C . GLN A 1 89 ? -2.336 4.905 -7.036 1.00 93.31 89 GLN A C 1
ATOM 757 O O . GLN A 1 89 ? -2.323 4.809 -5.808 1.00 93.31 89 GLN A O 1
ATOM 762 N N . VAL A 1 90 ? -3.473 4.970 -7.736 1.00 94.75 90 VAL A N 1
ATOM 763 C CA . VAL A 1 90 ? -4.797 4.931 -7.103 1.00 94.75 90 VAL A CA 1
ATOM 764 C C . VAL A 1 90 ? -5.006 3.595 -6.391 1.00 94.75 90 VAL A C 1
ATOM 766 O O . VAL A 1 90 ? -5.421 3.591 -5.234 1.00 94.75 90 VAL A O 1
ATOM 769 N N . ALA A 1 91 ? -4.662 2.469 -7.025 1.00 94.62 91 ALA A N 1
ATOM 770 C CA . ALA A 1 91 ? -4.755 1.149 -6.406 1.00 94.62 91 ALA A CA 1
ATOM 771 C C . ALA A 1 91 ? -3.901 1.050 -5.135 1.00 94.62 91 ALA A C 1
ATOM 773 O O . ALA A 1 91 ? -4.385 0.546 -4.125 1.00 94.62 91 ALA A O 1
ATOM 774 N N . GLY A 1 92 ? -2.676 1.586 -5.144 1.00 95.62 92 GLY A N 1
ATOM 775 C CA . GLY A 1 92 ? -1.813 1.640 -3.964 1.00 95.62 92 GLY A CA 1
ATOM 776 C C . GLY A 1 92 ? -2.409 2.454 -2.822 1.00 95.62 92 GLY A C 1
ATOM 777 O O . GLY A 1 92 ? -2.467 1.964 -1.694 1.00 95.62 92 GLY A O 1
ATOM 778 N N . ILE A 1 93 ? -2.930 3.650 -3.108 1.00 97.31 93 ILE A N 1
ATOM 779 C CA . ILE A 1 93 ? -3.593 4.493 -2.100 1.00 97.31 93 ILE A CA 1
ATOM 780 C C . ILE A 1 93 ? -4.819 3.780 -1.519 1.00 97.31 93 ILE A C 1
ATOM 782 O O . ILE A 1 93 ? -4.973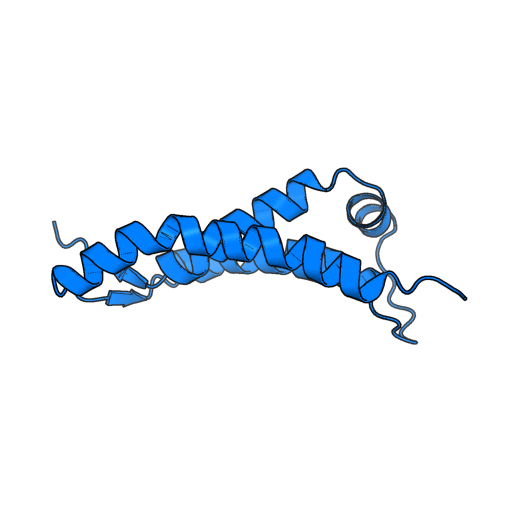 3.708 -0.297 1.00 97.31 93 ILE A O 1
ATOM 786 N N . VAL A 1 94 ? -5.673 3.212 -2.376 1.00 96.81 94 VAL A N 1
ATOM 787 C CA . VAL A 1 94 ? -6.878 2.492 -1.944 1.00 96.81 94 VAL A CA 1
ATOM 788 C C . VAL A 1 94 ? -6.507 1.265 -1.114 1.00 96.81 94 VAL A C 1
ATOM 790 O O . VAL A 1 94 ? -7.110 1.057 -0.061 1.00 96.81 94 VAL A O 1
ATOM 793 N N . LEU A 1 95 ? -5.502 0.488 -1.524 1.00 96.75 95 LEU A N 1
ATOM 794 C CA . LEU A 1 95 ? -5.021 -0.665 -0.765 1.00 96.75 95 LEU A CA 1
ATOM 795 C C . LEU A 1 95 ? -4.532 -0.247 0.626 1.00 96.75 95 LEU A C 1
ATOM 797 O O . LEU A 1 95 ? -4.983 -0.803 1.627 1.00 96.75 95 LEU A O 1
ATOM 801 N N . GLY A 1 96 ? -3.641 0.748 0.692 1.00 95.44 96 GLY A N 1
ATOM 802 C CA . GLY A 1 96 ? -3.064 1.223 1.949 1.00 95.44 96 GLY A CA 1
ATOM 803 C C . GLY A 1 96 ? -4.121 1.735 2.925 1.00 95.44 96 GLY A C 1
ATOM 804 O O . GLY A 1 96 ? -4.096 1.393 4.108 1.00 95.44 96 GLY A O 1
ATOM 805 N N . TYR A 1 97 ? -5.098 2.489 2.419 1.00 95.56 97 TYR A N 1
ATOM 806 C CA . TYR A 1 97 ? -6.234 2.943 3.218 1.00 95.56 97 TYR A CA 1
ATOM 807 C C . TYR A 1 97 ? -7.090 1.764 3.699 1.00 95.56 97 TYR A C 1
ATOM 809 O O . TYR A 1 97 ? -7.420 1.669 4.882 1.00 95.56 97 TYR A O 1
ATOM 817 N N . THR A 1 98 ? -7.426 0.845 2.789 1.00 94.50 98 THR A N 1
ATOM 818 C CA . THR A 1 98 ? -8.349 -0.267 3.053 1.00 94.50 98 THR A CA 1
ATOM 819 C C . THR A 1 98 ? -7.778 -1.262 4.056 1.00 94.50 98 THR A C 1
ATOM 821 O O . THR A 1 98 ? -8.524 -1.737 4.903 1.00 94.50 98 THR A O 1
ATOM 824 N N . ILE A 1 99 ? -6.472 -1.554 4.025 1.00 92.31 99 ILE A N 1
ATOM 825 C CA . ILE A 1 99 ? -5.833 -2.467 4.992 1.00 92.31 99 ILE A CA 1
ATOM 826 C C . ILE A 1 99 ? -6.079 -2.005 6.433 1.00 92.31 99 ILE A C 1
ATOM 828 O O . ILE A 1 99 ? -6.429 -2.816 7.289 1.00 92.31 99 ILE A O 1
ATOM 832 N N . LEU A 1 100 ? -5.937 -0.703 6.695 1.00 89.88 100 LEU A N 1
ATOM 833 C CA . LEU A 1 100 ? -6.238 -0.141 8.010 1.00 89.88 100 LEU A CA 1
ATOM 834 C C . LEU A 1 100 ? -7.744 -0.037 8.267 1.00 89.88 100 LEU A C 1
ATOM 836 O O . LEU A 1 100 ? -8.183 -0.160 9.403 1.00 89.88 100 LEU A O 1
ATOM 840 N N . ASP A 1 101 ? -8.542 0.189 7.231 1.00 89.19 101 ASP A N 1
ATOM 841 C CA . ASP A 1 101 ? -9.984 0.385 7.361 1.00 89.19 101 ASP A CA 1
ATOM 842 C C . ASP A 1 101 ? -10.793 -0.914 7.533 1.00 89.19 101 ASP A C 1
ATOM 844 O O . ASP A 1 101 ? -11.901 -0.885 8.067 1.00 89.19 101 ASP A O 1
ATOM 848 N N . VAL A 1 102 ? -10.234 -2.063 7.139 1.00 88.94 102 VAL A N 1
ATOM 849 C CA . VAL A 1 102 ? -10.793 -3.397 7.426 1.00 88.94 102 VAL A CA 1
ATOM 850 C C . VAL A 1 102 ? -10.885 -3.646 8.937 1.00 88.94 102 VAL A C 1
ATOM 852 O O . VAL A 1 102 ? -11.747 -4.408 9.378 1.00 88.94 102 VAL A O 1
ATOM 855 N N . LEU A 1 103 ? -10.063 -2.967 9.743 1.00 83.88 103 LEU A N 1
ATOM 856 C CA . LEU A 1 103 ? -10.205 -2.882 11.198 1.00 83.88 103 LEU A CA 1
ATOM 857 C C . LEU A 1 103 ? -11.322 -1.877 11.521 1.00 83.88 103 LEU A C 1
ATOM 859 O O . LEU A 1 103 ? -11.093 -0.753 11.961 1.00 83.88 103 LEU A O 1
ATOM 863 N N . LYS A 1 104 ? -12.555 -2.258 11.203 1.00 67.94 104 LYS A N 1
ATOM 864 C CA . LYS A 1 104 ? -13.718 -1.382 11.237 1.00 67.94 104 LYS A CA 1
ATOM 865 C C . LYS A 1 104 ? -14.273 -1.243 12.653 1.00 67.94 104 LYS A C 1
ATOM 867 O O . LYS A 1 104 ? -14.357 -2.199 13.420 1.00 67.94 104 LYS A O 1
ATOM 872 N N . GLU A 1 105 ? -14.748 -0.044 12.960 1.00 62.88 105 GLU A N 1
ATOM 873 C CA . GLU A 1 105 ? -15.639 0.243 14.080 1.00 62.88 105 GLU A CA 1
ATOM 874 C C . GLU A 1 105 ? -16.933 -0.584 13.997 1.00 62.88 105 GLU A C 1
ATOM 876 O O . GLU A 1 105 ? -17.588 -0.695 12.955 1.00 62.88 105 GLU A O 1
ATOM 881 N N . ASN A 1 106 ? -17.341 -1.131 15.133 1.00 46.72 106 ASN A N 1
ATOM 882 C CA . ASN A 1 106 ? -18.646 -1.742 15.291 1.00 46.72 106 ASN A CA 1
ATOM 883 C C . ASN A 1 106 ? -19.714 -0.630 15.348 1.00 46.72 106 ASN A C 1
ATOM 885 O O . ASN A 1 106 ? -20.030 -0.137 16.427 1.00 46.72 106 ASN A O 1
ATOM 889 N N . GLN A 1 107 ? -20.248 -0.211 14.195 1.00 48.25 107 GLN A N 1
ATOM 890 C CA . GLN A 1 107 ? -21.401 0.697 14.136 1.00 48.25 107 GLN A CA 1
ATOM 891 C C . GLN A 1 107 ? -22.673 -0.065 14.513 1.00 48.25 107 GLN A C 1
ATOM 893 O O . GLN A 1 107 ? -23.494 -0.398 13.662 1.00 48.25 107 GLN A O 1
ATOM 898 N N . ASN A 1 108 ? -22.807 -0.385 15.799 1.00 39.72 108 ASN A N 1
ATOM 899 C CA . ASN A 1 108 ? -24.121 -0.612 16.374 1.00 39.72 108 ASN A CA 1
ATOM 900 C C . ASN A 1 108 ? -24.770 0.774 16.482 1.00 39.72 108 ASN A C 1
ATOM 902 O O . ASN A 1 108 ? -24.430 1.546 17.378 1.00 39.72 108 ASN A O 1
ATOM 906 N N . GLN A 1 109 ? -25.602 1.094 15.488 1.00 37.12 109 GLN A N 1
ATOM 907 C CA . GLN A 1 109 ? -26.653 2.103 15.615 1.00 37.12 109 GLN A CA 1
ATOM 908 C C . GLN A 1 109 ? -27.621 1.706 16.731 1.00 37.12 109 GLN A C 1
ATOM 910 O O . GLN A 1 109 ? -27.850 0.483 16.893 1.00 37.12 109 GLN A O 1
#

Foldseek 3Di:
DDDQCLVVLCCLLQVLLVLLLVVQVVVVVVCVVVVFQWDAQPCLCVVQLVVLVVLSCLLNVVSPPDPDPDPDPVVSCCCRVPNDCVSSSVSSSSNSNSVSCSRDGPPPD

pLDDT: mean 82.76, std 13.49, range [37.12, 97.31]

Sequence (109 aa):
MQFNFFPLTIYMYTYPIAIGILMRIPKLLMEIKYKIPWKFDWIRLVAIAIPTFFIILLSILPHIDTDINMPFPEFWFNLFAYGSPFVQQVAGIVLGYTILDVLKENQNQ

Radius of gyration: 17.17 Å; chains: 1; bounding box: 54×28×47 Å